Protein AF-G2MRZ8-F1 (afdb_monomer)

Solvent-accessible surface area (backbone atoms only — not comparable to full-atom values): 4784 Å² total; per-residue (Å²): 133,85,89,72,60,65,68,59,53,51,53,52,54,50,53,55,49,52,53,52,62,69,68,48,82,78,76,66,79,69,68,94,62,85,76,53,74,69,58,49,53,53,49,54,52,51,52,50,52,51,52,55,49,35,39,74,72,61,22,34,45,80,79,49,102,89,38,74,44,77,42,66,92,65,65,122

Foldseek 3Di:
DDDDDPVVVVVVVVVVVVVVVVPPPPPPPPPPDDDDPVRVVVVVVVVVVVVVVCVVLVQWDDPDPPDIDGDVVSVD

Structure (mmCIF, N/CA/C/O backbone):
data_AF-G2MRZ8-F1
#
_entry.id   AF-G2MRZ8-F1
#
loop_
_atom_site.group_PDB
_atom_site.id
_atom_site.type_symbol
_atom_site.label_atom_id
_atom_site.label_alt_id
_atom_site.label_comp_id
_atom_site.label_asym_id
_atom_site.label_entity_id
_atom_site.label_seq_id
_atom_site.pdbx_PDB_ins_code
_atom_site.Cartn_x
_atom_site.Cartn_y
_atom_site.Cartn_z
_atom_site.occupancy
_atom_site.B_iso_or_equiv
_atom_site.auth_seq_id
_atom_site.auth_comp_id
_atom_site.auth_asym_id
_atom_site.auth_atom_id
_atom_site.pdbx_PDB_model_num
ATOM 1 N N . MET A 1 1 ? -23.584 -30.489 21.013 1.00 50.56 1 MET A N 1
ATOM 2 C CA . MET A 1 1 ? -22.655 -30.107 19.922 1.00 50.56 1 MET A CA 1
ATOM 3 C C . MET A 1 1 ? -22.757 -31.131 18.803 1.00 50.56 1 MET A C 1
ATOM 5 O O . MET A 1 1 ? -22.572 -32.310 19.076 1.00 50.56 1 MET A O 1
ATOM 9 N N . ARG A 1 2 ? -23.083 -30.720 17.571 1.00 66.81 2 ARG A N 1
ATOM 10 C CA . ARG A 1 2 ? -23.019 -31.628 16.411 1.00 66.81 2 ARG A CA 1
ATOM 11 C C . ARG A 1 2 ? -21.545 -31.920 16.106 1.00 66.81 2 ARG A C 1
ATOM 13 O O . ARG A 1 2 ? -20.760 -30.982 16.003 1.00 66.81 2 ARG A O 1
ATOM 20 N N . LYS A 1 3 ? -21.167 -33.198 15.998 1.00 69.44 3 LYS A N 1
ATOM 21 C CA . LYS A 1 3 ? -19.833 -33.596 15.524 1.00 69.44 3 LYS A CA 1
ATOM 22 C C . LYS A 1 3 ? -19.768 -33.284 14.031 1.00 69.44 3 LYS A C 1
ATOM 24 O O . LYS A 1 3 ? -20.516 -33.870 13.258 1.00 69.44 3 LYS A O 1
ATOM 29 N N . VAL A 1 4 ? -18.926 -32.332 13.647 1.00 70.88 4 VAL A N 1
ATOM 30 C CA . VAL A 1 4 ? -18.700 -31.985 12.241 1.00 70.88 4 VAL A CA 1
ATOM 31 C C . VAL A 1 4 ? -17.459 -32.733 11.772 1.00 70.88 4 VAL A C 1
ATOM 33 O O . VAL A 1 4 ? -16.419 -32.667 12.427 1.00 70.88 4 VAL A O 1
ATOM 36 N N . ASN A 1 5 ? -17.566 -33.457 10.657 1.00 81.06 5 ASN A N 1
ATOM 37 C CA . ASN A 1 5 ? -16.414 -34.094 10.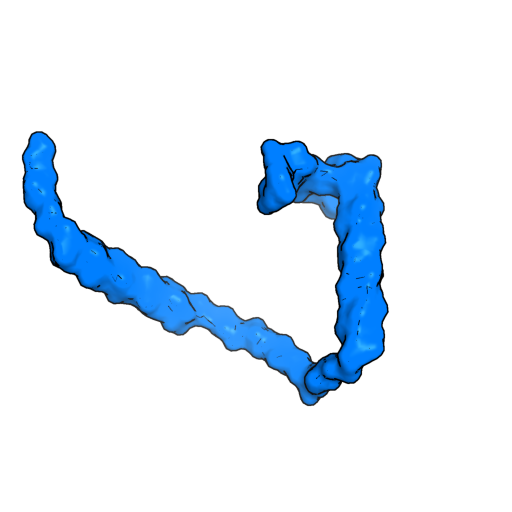033 1.00 81.06 5 ASN A CA 1
ATOM 38 C C . ASN A 1 5 ? -15.499 -33.004 9.451 1.00 81.06 5 ASN A C 1
ATOM 40 O O . ASN A 1 5 ? -15.871 -32.288 8.521 1.00 81.06 5 ASN A O 1
ATOM 44 N N . PHE A 1 6 ? -14.307 -32.859 10.031 1.00 76.12 6 PHE A N 1
ATOM 45 C CA . PHE A 1 6 ? -13.349 -31.805 9.695 1.00 76.12 6 PHE A CA 1
ATOM 46 C C . PHE A 1 6 ? -12.970 -31.796 8.209 1.00 76.12 6 PHE A C 1
ATOM 48 O O . PHE A 1 6 ? -12.889 -30.732 7.594 1.00 76.12 6 PHE A O 1
ATOM 55 N N . TYR A 1 7 ? -12.790 -32.977 7.615 1.00 78.94 7 TYR A N 1
ATOM 56 C CA . TYR A 1 7 ? -12.413 -33.103 6.208 1.00 78.94 7 TYR A CA 1
ATOM 57 C C . TYR A 1 7 ? -13.540 -32.663 5.274 1.00 78.94 7 TYR A C 1
ATOM 59 O O . TYR A 1 7 ? -13.302 -31.955 4.298 1.00 78.94 7 TYR A O 1
ATOM 67 N N . GLU A 1 8 ? -14.777 -33.019 5.611 1.00 79.75 8 GLU A N 1
ATOM 68 C CA . GLU A 1 8 ? -15.967 -32.623 4.858 1.00 79.75 8 GLU A CA 1
ATOM 69 C C . GLU A 1 8 ? -16.190 -31.104 4.927 1.00 79.75 8 GLU A C 1
ATOM 71 O O . GLU A 1 8 ? -16.430 -30.452 3.910 1.00 79.75 8 GLU A O 1
A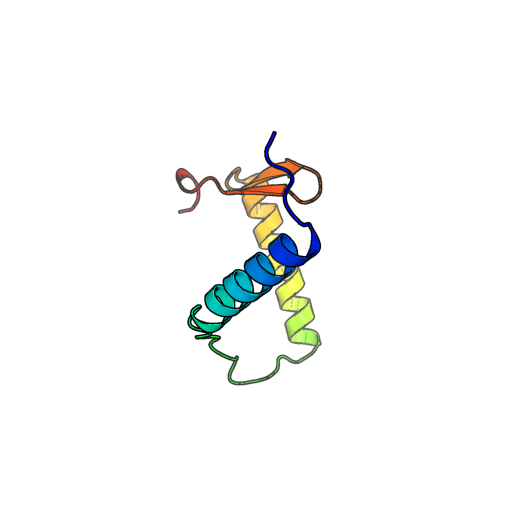TOM 76 N N . TYR A 1 9 ? -15.992 -30.515 6.109 1.00 76.50 9 TYR A N 1
ATOM 77 C CA . TYR A 1 9 ? -16.047 -29.069 6.320 1.00 76.50 9 TYR A CA 1
ATOM 78 C C . TYR A 1 9 ? -14.987 -28.308 5.508 1.00 76.50 9 TYR A C 1
ATOM 80 O O . TYR A 1 9 ? -15.302 -27.306 4.857 1.00 76.50 9 TYR A O 1
ATOM 88 N N . ILE A 1 10 ? -13.736 -28.785 5.504 1.00 77.56 10 ILE A N 1
ATOM 89 C CA . ILE A 1 10 ? -12.658 -28.166 4.719 1.00 77.56 10 ILE A CA 1
ATOM 90 C C . ILE A 1 10 ? -12.927 -28.274 3.219 1.00 77.56 10 ILE A C 1
ATOM 92 O O . ILE A 1 10 ? -12.718 -27.302 2.495 1.00 77.56 10 ILE A O 1
ATOM 96 N N . ASN A 1 11 ? -13.394 -29.424 2.737 1.00 77.69 11 ASN A N 1
ATOM 97 C CA . ASN A 1 11 ? -13.659 -29.608 1.312 1.00 77.69 11 ASN A CA 1
ATOM 98 C C . ASN A 1 11 ? -14.799 -28.704 0.834 1.00 77.69 11 ASN A C 1
ATOM 100 O O . ASN A 1 11 ? -14.673 -28.052 -0.205 1.00 77.69 11 ASN A O 1
ATOM 104 N N . LYS A 1 12 ? -15.859 -28.571 1.639 1.00 76.81 12 LYS A N 1
ATOM 105 C CA . LYS A 1 12 ? -16.966 -27.659 1.348 1.00 76.81 12 LYS A CA 1
ATOM 106 C C . LYS A 1 12 ? -16.499 -26.202 1.293 1.00 76.81 12 LYS A C 1
ATOM 108 O O . LYS A 1 12 ? -16.689 -25.531 0.282 1.00 76.81 12 LYS A O 1
ATOM 113 N N . THR A 1 13 ? -15.774 -25.746 2.314 1.00 70.06 13 THR A N 1
ATOM 114 C CA . THR A 1 13 ? -15.271 -24.361 2.368 1.00 70.06 13 THR A CA 1
ATOM 115 C C . THR A 1 13 ? -14.232 -24.041 1.292 1.00 70.06 13 THR A C 1
ATOM 117 O O . THR A 1 13 ? -14.174 -22.903 0.830 1.00 70.06 13 THR A O 1
ATOM 120 N N . LYS A 1 14 ? -13.414 -25.009 0.853 1.00 69.12 14 LYS A N 1
ATOM 121 C CA . LYS A 1 14 ? -12.503 -24.822 -0.290 1.00 69.12 14 LYS A CA 1
ATOM 122 C C . LYS A 1 14 ? -13.270 -24.568 -1.588 1.00 69.12 14 LYS A C 1
ATOM 124 O O . LYS A 1 14 ? -12.961 -23.599 -2.276 1.00 69.12 14 LYS A O 1
ATOM 129 N N . SER A 1 15 ? -14.289 -25.379 -1.875 1.00 71.94 15 SER A N 1
ATOM 130 C CA . SER A 1 15 ? -15.101 -25.235 -3.092 1.00 71.94 15 SER A CA 1
ATOM 131 C C . SER A 1 15 ? -15.873 -23.909 -3.136 1.00 71.94 15 SER A C 1
ATOM 133 O O . SER A 1 15 ? -15.891 -23.229 -4.160 1.00 71.94 15 SER A O 1
ATOM 135 N N . GLU A 1 16 ? -16.431 -23.485 -1.998 1.00 69.69 16 GLU A N 1
ATOM 136 C CA . GLU A 1 16 ? -17.137 -22.207 -1.863 1.00 69.69 16 GLU A CA 1
ATOM 137 C C . GLU A 1 16 ? -16.189 -21.021 -2.082 1.00 69.69 16 GLU A C 1
ATOM 139 O O . GLU A 1 16 ? -16.529 -20.072 -2.787 1.00 69.69 16 GLU A O 1
ATOM 144 N N . LYS A 1 17 ? -14.964 -21.089 -1.544 1.00 67.56 17 LYS A N 1
ATOM 145 C CA . LYS A 1 17 ? -13.941 -20.063 -1.777 1.00 67.56 17 LYS A CA 1
ATOM 146 C C . LYS A 1 17 ? -13.522 -19.999 -3.241 1.00 67.56 17 LYS A C 1
ATOM 148 O O . LYS A 1 17 ? -13.450 -18.905 -3.788 1.00 67.56 17 LYS A O 1
ATOM 153 N N . GLU A 1 18 ? -13.272 -21.134 -3.891 1.00 67.81 18 GLU A N 1
ATOM 154 C CA . GLU A 1 18 ? -12.932 -21.169 -5.321 1.00 67.81 18 GLU A CA 1
ATOM 155 C C . GLU A 1 18 ? -14.030 -20.564 -6.201 1.00 67.81 18 GLU A C 1
ATOM 157 O O . GLU A 1 18 ? -13.722 -19.828 -7.137 1.00 67.81 18 GLU A O 1
ATOM 162 N N . LEU A 1 19 ? -15.302 -20.823 -5.884 1.00 63.72 19 LEU A N 1
ATOM 163 C CA . LEU A 1 19 ? -16.449 -20.212 -6.562 1.00 63.72 19 LEU A CA 1
ATOM 164 C C . LEU A 1 19 ? -16.470 -18.690 -6.390 1.00 63.72 19 LEU A C 1
ATOM 166 O O . LEU A 1 19 ? -16.661 -17.966 -7.366 1.00 63.72 19 LEU A O 1
ATOM 170 N N . ILE A 1 20 ? -16.214 -18.196 -5.176 1.00 65.50 20 ILE A N 1
ATOM 171 C CA . ILE A 1 20 ? -16.114 -16.756 -4.908 1.00 65.50 20 ILE A CA 1
ATOM 172 C C . ILE A 1 20 ? -14.966 -16.144 -5.722 1.00 65.50 20 ILE A C 1
ATOM 174 O O . ILE A 1 20 ? -15.168 -15.134 -6.387 1.00 65.50 20 ILE A O 1
ATOM 178 N N . TYR A 1 21 ? -13.786 -16.771 -5.745 1.00 61.91 21 TYR A N 1
ATOM 179 C CA . TYR A 1 21 ? -12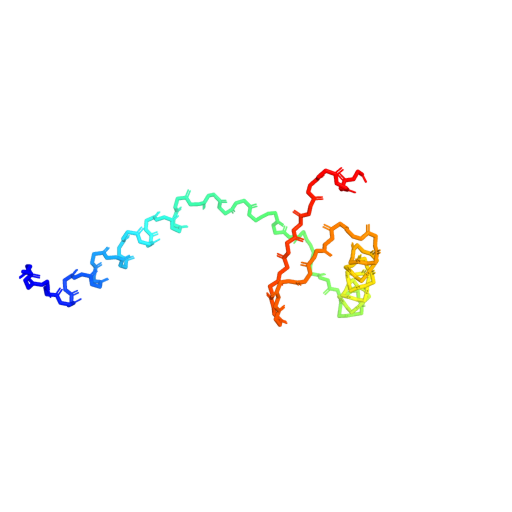.633 -16.257 -6.493 1.00 61.91 21 TYR A CA 1
ATOM 180 C C . TYR A 1 21 ? -12.813 -16.294 -8.015 1.00 61.91 21 TYR A C 1
ATOM 182 O O . TYR A 1 21 ? -12.302 -15.405 -8.693 1.00 61.91 21 TYR A O 1
ATOM 190 N N . LYS A 1 22 ? -13.540 -17.279 -8.559 1.00 62.59 22 LYS A N 1
ATOM 191 C CA . LYS A 1 22 ? -13.877 -17.338 -9.993 1.00 62.59 22 LYS A CA 1
ATOM 192 C C . LYS A 1 22 ? -14.864 -16.249 -10.415 1.00 62.59 22 LYS A C 1
ATOM 194 O O . LYS A 1 22 ? -14.773 -15.764 -11.536 1.00 62.59 22 LYS A O 1
ATOM 199 N N . ASN A 1 23 ? -15.781 -15.874 -9.524 1.00 63.66 23 ASN A N 1
ATOM 200 C CA . ASN A 1 23 ? -16.841 -14.906 -9.808 1.00 63.66 23 ASN A CA 1
ATOM 201 C C . ASN A 1 23 ? -16.459 -13.457 -9.487 1.00 63.66 23 ASN A C 1
ATOM 203 O O . ASN A 1 23 ? -17.234 -12.551 -9.781 1.00 63.66 23 ASN A O 1
ATOM 207 N N . ILE A 1 24 ? -15.287 -13.213 -8.893 1.00 64.44 24 ILE A N 1
ATOM 208 C CA . ILE A 1 24 ? -14.745 -11.858 -8.795 1.00 64.44 24 ILE A CA 1
ATOM 209 C C . ILE A 1 24 ? -14.277 -11.468 -10.201 1.00 64.44 24 ILE A C 1
ATOM 211 O O . ILE A 1 24 ? -13.340 -12.097 -10.705 1.00 64.44 24 ILE A O 1
ATOM 215 N N . PRO A 1 25 ? -14.887 -10.457 -10.848 1.00 57.88 25 PRO A N 1
ATOM 216 C CA . PRO A 1 25 ? -14.409 -9.976 -12.131 1.00 57.88 25 PRO A CA 1
ATOM 217 C C . PRO A 1 25 ? -12.972 -9.493 -11.945 1.00 57.88 25 PRO A C 1
ATOM 219 O O . PRO A 1 25 ? -12.701 -8.456 -11.341 1.00 57.88 25 PRO A O 1
ATOM 222 N N . ASN A 1 26 ? -12.026 -10.286 -12.444 1.00 56.75 26 ASN A N 1
ATOM 223 C CA . ASN A 1 26 ? -10.623 -9.916 -12.562 1.00 56.75 26 ASN A CA 1
ATOM 224 C C . ASN A 1 26 ? -10.488 -8.940 -13.739 1.00 56.75 26 ASN A C 1
ATOM 226 O O . ASN A 1 26 ? -9.726 -9.173 -14.672 1.00 56.75 26 ASN A O 1
ATOM 230 N N . GLU A 1 27 ? -11.185 -7.805 -13.690 1.00 58.84 27 GLU A N 1
ATOM 231 C CA . GLU A 1 27 ? -10.805 -6.627 -14.468 1.00 58.84 27 GLU A CA 1
ATOM 232 C C . GLU A 1 27 ? -9.557 -6.017 -13.824 1.00 58.84 27 GLU A C 1
ATOM 234 O O . GLU A 1 27 ? -9.511 -4.870 -13.381 1.00 58.84 27 GLU A O 1
ATOM 239 N N . LYS A 1 28 ? -8.488 -6.813 -13.742 1.00 58.16 28 LYS A N 1
ATOM 240 C CA . LYS A 1 28 ? -7.164 -6.239 -13.618 1.00 58.16 28 LYS A CA 1
ATOM 241 C C . LYS A 1 28 ? -6.961 -5.512 -14.933 1.00 58.16 28 LYS A C 1
ATOM 243 O O . LYS A 1 28 ? -6.744 -6.142 -15.964 1.00 58.16 28 LYS A O 1
ATOM 248 N N . THR A 1 29 ? -7.027 -4.188 -14.899 1.00 55.19 29 THR A N 1
ATOM 249 C CA . THR A 1 29 ? -6.381 -3.347 -15.901 1.00 55.19 29 THR A CA 1
ATOM 250 C C . THR A 1 29 ? -4.885 -3.644 -15.815 1.00 55.19 29 THR A C 1
ATOM 252 O O . THR A 1 29 ? -4.115 -2.966 -15.137 1.00 55.19 29 THR A O 1
ATOM 255 N N . ILE A 1 30 ? -4.477 -4.758 -16.429 1.00 57.97 30 ILE A N 1
ATOM 256 C CA . ILE A 1 30 ? -3.082 -5.145 -16.569 1.00 57.97 30 ILE A CA 1
ATOM 257 C C . ILE A 1 30 ? -2.420 -3.947 -17.240 1.00 57.97 30 ILE A C 1
ATOM 259 O O . ILE A 1 30 ? -2.853 -3.491 -18.301 1.00 57.97 30 ILE A O 1
ATOM 263 N N . ARG A 1 31 ? -1.433 -3.360 -16.557 1.00 58.81 31 ARG A N 1
ATOM 264 C CA . ARG A 1 31 ? -0.723 -2.188 -17.067 1.00 58.81 31 ARG A CA 1
ATOM 265 C C . ARG A 1 31 ? -0.199 -2.525 -18.462 1.00 58.81 31 ARG A C 1
ATOM 267 O O . ARG A 1 31 ? 0.414 -3.571 -18.644 1.00 58.81 31 ARG A O 1
ATOM 274 N N . LYS A 1 32 ? -0.415 -1.629 -19.433 1.00 65.31 32 LYS A N 1
ATOM 275 C CA . LYS A 1 32 ? -0.011 -1.839 -20.837 1.00 65.31 32 LYS A CA 1
ATOM 276 C C . LYS A 1 32 ? 1.505 -2.041 -21.016 1.00 65.31 32 LYS A C 1
ATOM 278 O O . LYS A 1 32 ? 1.923 -2.540 -22.052 1.00 65.31 32 LYS A O 1
ATOM 283 N N . ARG A 1 33 ? 2.319 -1.653 -20.025 1.00 72.06 33 ARG A N 1
ATOM 284 C CA . ARG A 1 33 ? 3.780 -1.786 -20.011 1.00 72.06 33 ARG A CA 1
ATOM 285 C C . ARG A 1 33 ? 4.258 -2.201 -18.614 1.00 72.06 33 ARG 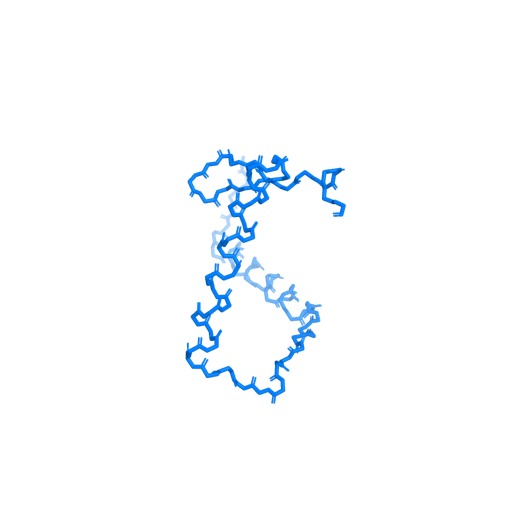A C 1
ATOM 287 O O . ARG A 1 33 ? 3.696 -1.748 -17.611 1.00 72.06 33 ARG A O 1
ATOM 294 N N . LEU A 1 34 ? 5.290 -3.044 -18.559 1.00 73.25 34 LEU A N 1
AT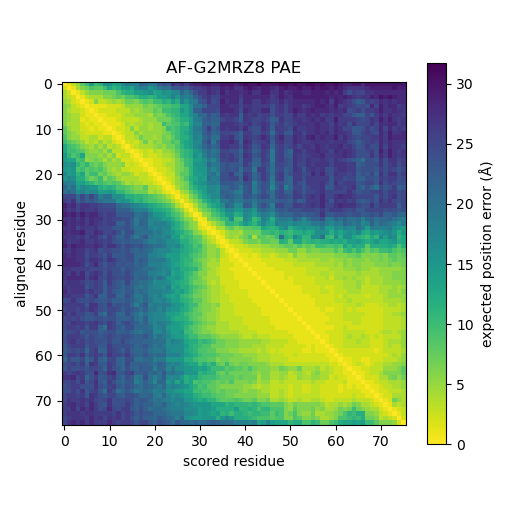OM 295 C CA . LEU A 1 34 ? 6.060 -3.303 -17.339 1.00 73.25 34 LEU A CA 1
ATOM 296 C C . LEU A 1 34 ? 6.798 -2.021 -16.924 1.00 73.25 34 LEU A C 1
ATOM 298 O O . LEU A 1 34 ? 7.278 -1.283 -17.783 1.00 73.25 34 LEU A O 1
ATOM 302 N N . ARG A 1 35 ? 6.849 -1.736 -15.621 1.00 73.00 35 ARG A N 1
ATOM 303 C CA . ARG A 1 35 ? 7.640 -0.611 -15.106 1.00 73.00 35 ARG A CA 1
ATOM 304 C C . ARG A 1 35 ? 9.111 -0.990 -15.109 1.00 73.00 35 ARG A C 1
ATOM 306 O O . ARG A 1 35 ? 9.442 -2.135 -14.802 1.00 73.00 35 ARG A O 1
ATOM 313 N N . ASP A 1 36 ? 9.961 -0.020 -15.410 1.00 81.56 36 ASP A N 1
ATOM 314 C CA . ASP A 1 36 ? 11.395 -0.167 -15.194 1.00 81.56 36 ASP A CA 1
ATOM 315 C C . ASP A 1 36 ? 11.682 -0.116 -13.678 1.00 81.56 36 ASP A C 1
ATOM 317 O O . ASP A 1 36 ? 10.947 0.516 -12.912 1.00 81.56 36 ASP A O 1
ATOM 321 N N . SER A 1 37 ? 12.727 -0.805 -13.211 1.00 79.44 37 SER A N 1
ATOM 322 C CA . SER A 1 37 ? 13.010 -0.965 -11.770 1.00 79.44 37 SER A CA 1
ATOM 323 C C . SER A 1 37 ? 13.197 0.370 -11.034 1.00 79.44 37 SER A C 1
ATOM 325 O O . SER A 1 37 ? 12.798 0.509 -9.878 1.00 79.44 37 SER A O 1
ATOM 327 N N . SER A 1 38 ? 13.737 1.378 -11.721 1.00 82.62 38 SER A N 1
ATOM 328 C CA . SER A 1 38 ? 13.878 2.747 -11.217 1.00 82.62 38 SER A CA 1
ATOM 329 C C . SER A 1 38 ? 12.529 3.449 -11.028 1.00 82.62 38 SER A C 1
ATOM 331 O O . SER A 1 38 ? 12.312 4.114 -10.014 1.00 82.62 38 SER A O 1
ATOM 333 N N . GLU A 1 39 ? 11.595 3.282 -11.968 1.00 81.88 39 GLU A N 1
ATOM 334 C CA . GLU A 1 39 ? 10.240 3.829 -11.852 1.00 81.88 39 GLU A CA 1
ATOM 335 C C . GLU A 1 39 ? 9.487 3.194 -10.683 1.00 81.88 39 GLU A C 1
ATOM 337 O O . GLU A 1 39 ? 8.754 3.872 -9.960 1.00 81.88 39 GLU A O 1
ATOM 342 N N . GLU A 1 40 ? 9.667 1.890 -10.478 1.00 85.88 40 GLU A N 1
ATOM 343 C CA . GLU A 1 40 ? 9.045 1.171 -9.372 1.00 85.88 40 GLU A CA 1
ATOM 344 C C . GLU A 1 40 ? 9.547 1.670 -8.013 1.00 85.88 40 GLU A C 1
ATOM 346 O O . GLU A 1 40 ? 8.736 1.945 -7.124 1.00 85.88 40 GLU A O 1
ATOM 351 N N . GLU A 1 41 ? 10.855 1.893 -7.874 1.00 89.19 41 GLU A N 1
ATOM 352 C CA . GLU A 1 41 ? 11.443 2.439 -6.650 1.00 89.19 41 GLU A CA 1
ATOM 353 C C . GLU A 1 41 ? 10.935 3.860 -6.347 1.00 89.19 41 GLU A C 1
ATOM 355 O O . GLU A 1 41 ? 10.579 4.173 -5.206 1.00 89.19 41 GLU A O 1
ATOM 360 N N . ILE A 1 42 ? 10.850 4.721 -7.368 1.00 91.94 42 ILE A N 1
ATOM 361 C CA . ILE A 1 42 ? 10.313 6.084 -7.228 1.00 91.94 42 ILE A CA 1
ATOM 362 C C . ILE A 1 42 ? 8.855 6.040 -6.766 1.00 91.94 42 ILE A C 1
ATOM 364 O O . ILE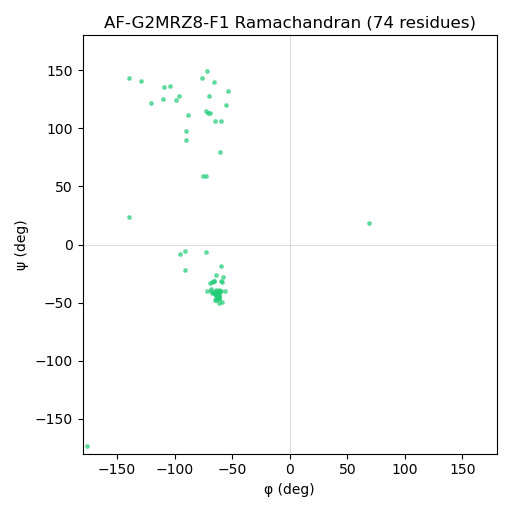 A 1 42 ? 8.462 6.779 -5.862 1.00 91.94 42 ILE A O 1
ATOM 368 N N . LEU A 1 43 ? 8.045 5.159 -7.351 1.00 88.12 43 LEU A N 1
ATOM 369 C CA . LEU A 1 43 ? 6.625 5.056 -7.024 1.00 88.12 43 LEU A CA 1
ATOM 370 C C . LEU A 1 43 ? 6.404 4.520 -5.611 1.00 88.12 43 LEU A C 1
ATOM 372 O O . LEU A 1 43 ? 5.560 5.056 -4.897 1.00 88.12 43 LEU A O 1
ATOM 376 N N . LEU A 1 44 ? 7.213 3.558 -5.165 1.00 91.56 44 LEU A N 1
ATOM 377 C CA . LEU A 1 44 ? 7.190 3.088 -3.779 1.00 91.56 44 LEU A CA 1
ATOM 378 C C . LEU A 1 44 ? 7.550 4.204 -2.789 1.00 91.56 44 LEU A C 1
ATOM 380 O O . LEU A 1 44 ? 6.899 4.338 -1.750 1.00 91.56 44 LEU A O 1
ATOM 384 N N . LYS A 1 45 ? 8.544 5.043 -3.113 1.00 94.81 45 LYS A N 1
ATOM 385 C CA . LYS A 1 45 ? 8.893 6.218 -2.294 1.00 94.81 45 LYS A CA 1
ATOM 386 C C . LYS A 1 45 ? 7.735 7.211 -2.224 1.00 94.81 45 LYS A C 1
ATOM 388 O O . LYS A 1 45 ? 7.385 7.656 -1.133 1.00 94.81 45 LYS A O 1
ATOM 393 N N . LEU A 1 46 ? 7.113 7.521 -3.361 1.00 95.38 46 LEU A N 1
ATOM 394 C CA . LEU A 1 46 ? 5.967 8.430 -3.418 1.00 95.38 46 LEU A CA 1
ATOM 395 C C . LEU A 1 46 ? 4.773 7.898 -2.622 1.00 95.38 46 LEU A C 1
ATOM 397 O O . LEU A 1 46 ? 4.159 8.653 -1.869 1.00 95.38 46 LEU A O 1
ATOM 401 N N . ASP A 1 47 ? 4.463 6.609 -2.745 1.00 94.94 47 ASP A N 1
ATOM 402 C CA . ASP A 1 47 ? 3.363 5.988 -2.009 1.00 94.94 47 ASP A CA 1
ATOM 403 C C . ASP A 1 47 ? 3.630 5.995 -0.500 1.00 94.94 47 ASP A C 1
ATOM 405 O O . ASP A 1 47 ? 2.740 6.353 0.274 1.00 94.94 47 ASP A O 1
ATOM 409 N N . LYS A 1 48 ? 4.871 5.720 -0.075 1.00 95.31 48 LYS A N 1
ATOM 410 C CA . LYS A 1 48 ? 5.278 5.851 1.330 1.00 95.31 48 LYS A CA 1
ATOM 411 C C . LYS A 1 48 ? 5.078 7.280 1.843 1.00 95.31 48 LYS A C 1
ATOM 413 O O . LYS A 1 48 ? 4.449 7.468 2.882 1.00 95.31 48 LYS A O 1
ATOM 418 N N . MET A 1 49 ? 5.550 8.286 1.105 1.00 95.75 49 MET A N 1
ATOM 419 C CA . MET A 1 49 ? 5.403 9.694 1.495 1.00 95.75 49 MET A CA 1
ATOM 420 C C . MET A 1 49 ? 3.935 10.121 1.588 1.00 95.75 49 MET A C 1
ATOM 422 O O . MET A 1 49 ? 3.547 10.810 2.533 1.00 95.75 49 MET A O 1
ATOM 426 N N . ARG A 1 50 ? 3.095 9.703 0.632 1.00 94.44 50 ARG A N 1
ATOM 427 C CA . ARG A 1 50 ? 1.649 9.969 0.682 1.00 94.44 50 ARG A CA 1
ATOM 428 C C . ARG A 1 50 ? 1.015 9.322 1.904 1.00 94.44 50 ARG A C 1
ATOM 430 O O . ARG A 1 50 ? 0.230 9.972 2.583 1.00 94.44 50 ARG A O 1
ATOM 437 N N . PHE A 1 51 ? 1.358 8.072 2.192 1.00 93.50 51 PHE A N 1
ATOM 438 C CA . PHE A 1 51 ? 0.810 7.345 3.330 1.00 93.50 51 PHE A CA 1
ATOM 439 C C . PHE A 1 51 ? 1.177 8.008 4.663 1.00 93.50 51 PHE A C 1
ATOM 441 O O . PHE A 1 51 ? 0.305 8.252 5.493 1.00 93.50 51 PHE A O 1
ATOM 448 N N . GLU A 1 52 ? 2.444 8.388 4.839 1.00 94.12 52 GLU A N 1
ATOM 449 C CA . GLU A 1 52 ? 2.908 9.124 6.020 1.00 94.12 52 GLU A CA 1
ATOM 450 C C . GLU A 1 52 ? 2.208 10.479 6.171 1.00 94.12 52 GLU A C 1
ATOM 452 O O . GLU A 1 52 ? 1.826 10.862 7.278 1.00 94.12 52 GLU A O 1
ATOM 457 N N . ARG A 1 53 ? 1.995 11.196 5.062 1.00 95.25 53 ARG A N 1
ATOM 458 C CA . ARG A 1 53 ? 1.238 12.452 5.055 1.00 95.25 53 ARG A CA 1
ATOM 459 C C . ARG A 1 53 ? -0.205 12.245 5.522 1.00 95.25 53 ARG A C 1
ATOM 461 O O . ARG A 1 53 ? -0.657 12.978 6.392 1.00 95.25 53 ARG A O 1
ATOM 468 N N . LEU A 1 54 ? -0.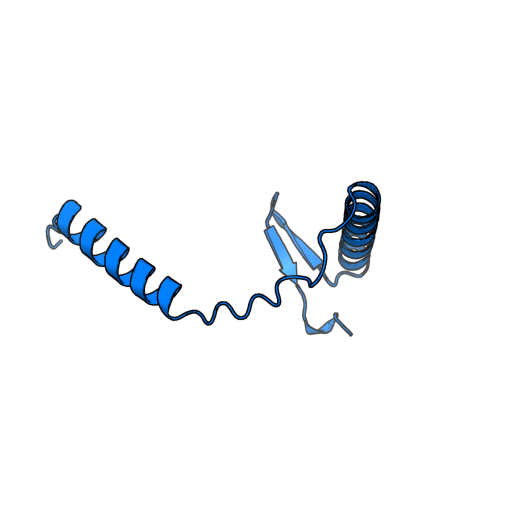895 11.224 5.016 1.00 92.88 54 LEU A N 1
ATOM 469 C CA . LEU A 1 54 ? -2.281 10.925 5.398 1.00 92.88 54 LEU A CA 1
ATOM 470 C C . LEU A 1 54 ? -2.417 10.495 6.865 1.00 92.88 54 LEU A C 1
ATOM 472 O O . LEU A 1 54 ? -3.433 10.785 7.499 1.00 92.88 54 LEU A O 1
ATOM 476 N N . ILE A 1 55 ? -1.396 9.840 7.424 1.00 93.75 55 ILE A N 1
ATOM 477 C CA . ILE A 1 55 ? -1.326 9.573 8.866 1.00 93.75 55 ILE A CA 1
ATOM 478 C C . ILE A 1 55 ? -1.209 10.890 9.642 1.00 93.75 55 ILE A C 1
ATOM 480 O O . ILE A 1 55 ? -1.957 11.106 10.593 1.00 93.75 55 ILE A O 1
ATOM 484 N N . LYS A 1 56 ? -0.311 11.796 9.226 1.00 92.44 56 LYS A N 1
ATOM 485 C CA . LYS A 1 56 ? -0.139 13.112 9.873 1.00 92.44 56 LYS A CA 1
ATOM 486 C C . LYS A 1 56 ? -1.397 13.977 9.801 1.00 92.44 56 LYS A C 1
ATOM 488 O O . LYS A 1 56 ? -1.727 14.647 10.771 1.00 92.44 56 LYS A O 1
ATOM 493 N N . GLU A 1 57 ? -2.105 13.942 8.677 1.00 91.94 57 GLU A N 1
ATOM 494 C CA . GLU A 1 57 ? -3.374 14.652 8.468 1.00 91.94 57 GLU A CA 1
ATOM 495 C C . GLU A 1 57 ? -4.547 14.007 9.240 1.00 91.94 57 GLU A C 1
ATOM 497 O O . GLU A 1 57 ? -5.651 14.548 9.274 1.00 91.94 57 GLU A O 1
ATOM 502 N N . GLY A 1 58 ? -4.335 12.850 9.882 1.00 90.62 58 GLY A N 1
ATOM 503 C CA . GLY A 1 58 ? -5.366 12.137 10.637 1.00 90.62 58 GLY A CA 1
ATOM 504 C C . GLY A 1 58 ? -6.463 11.536 9.756 1.00 90.62 58 GLY A C 1
ATOM 505 O O . GLY A 1 58 ? -7.554 11.243 10.250 1.00 90.62 58 GLY A O 1
ATOM 506 N N . VAL A 1 59 ? -6.190 11.377 8.457 1.00 92.94 59 VAL A N 1
ATOM 507 C CA . VAL A 1 59 ? -7.014 10.599 7.524 1.00 92.94 59 VAL A CA 1
ATOM 508 C C . VAL A 1 59 ? -6.847 9.112 7.823 1.00 92.94 59 VAL A C 1
ATOM 510 O O . VAL A 1 59 ? -7.818 8.360 7.780 1.00 92.94 59 VAL A O 1
ATOM 513 N N . ILE A 1 60 ? -5.617 8.684 8.122 1.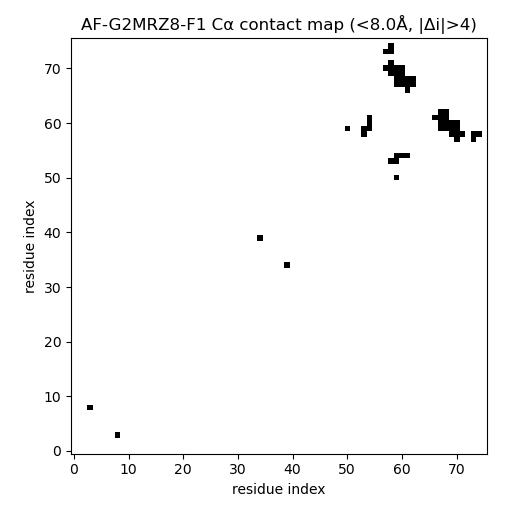00 93.81 60 ILE A N 1
ATOM 514 C CA . ILE A 1 60 ? -5.294 7.296 8.448 1.00 93.81 60 ILE A CA 1
ATOM 515 C C . ILE A 1 60 ? -4.936 7.186 9.927 1.00 93.81 60 ILE A C 1
ATOM 517 O O . ILE A 1 60 ? -4.013 7.841 10.401 1.00 93.81 60 ILE A O 1
ATOM 521 N N . GLU A 1 61 ? -5.622 6.299 10.641 1.00 92.75 61 GLU A N 1
ATOM 522 C CA . GLU A 1 61 ? -5.327 5.962 12.034 1.00 92.75 61 GLU A CA 1
ATOM 523 C C . GLU A 1 61 ? -4.630 4.601 12.126 1.00 92.75 61 GLU A C 1
ATOM 525 O O . GLU A 1 61 ? -5.035 3.630 11.480 1.00 92.75 61 GLU A O 1
ATOM 530 N N . ILE A 1 62 ? -3.589 4.506 12.954 1.00 92.38 62 ILE A N 1
ATOM 531 C CA . ILE A 1 62 ? -2.862 3.256 13.200 1.00 92.38 62 ILE A CA 1
ATOM 532 C C . ILE A 1 62 ? -3.551 2.512 14.351 1.00 92.38 62 ILE A C 1
ATOM 534 O O . ILE A 1 62 ? -3.485 2.944 15.496 1.00 92.38 62 ILE A O 1
ATOM 538 N N . ILE A 1 63 ? -4.192 1.378 14.058 1.00 94.38 63 ILE A N 1
ATOM 539 C CA . ILE A 1 63 ? -4.844 0.518 15.067 1.00 94.38 63 ILE A CA 1
ATOM 540 C C . ILE A 1 63 ? -3.869 -0.551 15.595 1.00 94.38 63 ILE A C 1
ATOM 542 O O . ILE A 1 63 ? -4.057 -1.113 16.671 1.00 94.38 63 ILE A O 1
ATOM 546 N N . GLY A 1 64 ? -2.823 -0.876 14.833 1.00 91.31 64 GLY A N 1
ATOM 547 C CA . GLY A 1 64 ? -1.829 -1.871 15.224 1.00 91.31 64 GLY A CA 1
ATOM 548 C C . GLY A 1 64 ? -0.677 -1.994 14.223 1.00 91.31 64 GLY A C 1
ATOM 549 O O . GLY A 1 64 ? -0.641 -1.256 13.241 1.00 91.31 64 GLY A O 1
ATOM 550 N N . PRO A 1 65 ? 0.235 -2.970 14.403 1.00 88.44 65 PRO A N 1
ATOM 551 C CA . PRO A 1 65 ? 1.520 -3.031 13.688 1.00 88.44 65 PRO A CA 1
ATOM 552 C C . PRO A 1 65 ? 1.416 -3.062 12.157 1.00 88.44 65 PRO A C 1
ATOM 554 O O . PRO A 1 65 ? 2.330 -2.648 11.454 1.00 88.44 65 PRO A O 1
ATOM 557 N N . ARG A 1 66 ? 0.305 -3.594 11.639 1.00 90.56 66 ARG A N 1
ATOM 558 C CA . ARG A 1 66 ? -0.036 -3.658 10.208 1.00 90.56 66 ARG A CA 1
ATOM 559 C C . ARG A 1 66 ? -1.520 -3.363 9.968 1.00 90.56 66 ARG A C 1
ATOM 561 O O . ARG A 1 66 ? -2.105 -3.860 9.011 1.00 90.56 66 ARG A O 1
ATOM 568 N N . ARG A 1 67 ? -2.166 -2.652 10.899 1.00 91.06 67 ARG A N 1
ATOM 569 C CA . ARG A 1 67 ? -3.609 -2.376 10.863 1.00 91.06 67 ARG A CA 1
ATOM 570 C C . ARG A 1 67 ? -3.829 -0.876 10.840 1.00 91.06 67 ARG A C 1
ATOM 572 O O . ARG A 1 67 ? -3.426 -0.183 11.770 1.00 91.06 67 ARG A O 1
ATOM 579 N N . TYR A 1 68 ? -4.510 -0.419 9.801 1.00 92.81 68 TYR A N 1
ATOM 580 C CA . TYR A 1 68 ? -4.785 0.987 9.553 1.00 92.81 68 TYR A CA 1
ATOM 581 C C . TYR A 1 68 ? -6.279 1.170 9.294 1.00 92.81 68 TYR A C 1
ATOM 583 O O . TYR A 1 68 ? -6.896 0.327 8.639 1.00 92.81 68 TYR A O 1
ATOM 591 N N . LYS A 1 69 ? -6.853 2.255 9.807 1.00 92.75 69 LYS A N 1
ATOM 592 C CA . LYS A 1 69 ? -8.230 2.676 9.538 1.00 92.75 69 LYS A CA 1
ATOM 593 C C . LYS A 1 69 ? -8.203 3.924 8.681 1.00 92.75 69 LYS A C 1
ATOM 595 O O . LYS A 1 69 ? -7.442 4.836 8.977 1.00 92.75 69 LYS A O 1
ATOM 600 N N . ILE A 1 70 ? -9.043 3.975 7.657 1.00 91.94 70 ILE A N 1
ATOM 601 C CA . ILE A 1 70 ? -9.230 5.177 6.845 1.00 91.94 70 ILE A CA 1
ATOM 602 C C . ILE A 1 70 ? -10.493 5.885 7.336 1.00 91.94 70 ILE A C 1
ATOM 604 O O . ILE A 1 70 ? -11.570 5.290 7.357 1.00 91.94 70 ILE A O 1
ATOM 608 N N . ASN A 1 71 ? -10.360 7.154 7.708 1.00 89.19 71 ASN A N 1
ATOM 609 C CA . ASN A 1 71 ? -11.471 8.037 8.033 1.00 89.19 71 ASN A CA 1
ATOM 610 C C . ASN A 1 71 ? -11.930 8.754 6.759 1.00 89.19 71 ASN A C 1
ATOM 612 O O . ASN A 1 71 ? -11.353 9.762 6.351 1.00 89.19 71 ASN A O 1
ATOM 616 N N . VAL A 1 72 ? -12.979 8.219 6.132 1.00 80.75 72 VAL A N 1
ATOM 617 C CA . VAL A 1 72 ? -13.486 8.675 4.825 1.00 80.75 72 VAL A CA 1
ATOM 618 C C . VAL A 1 72 ? -13.920 10.146 4.849 1.00 80.75 72 VAL A C 1
ATOM 620 O O . VAL A 1 72 ? -13.728 10.857 3.874 1.00 80.75 72 VAL A O 1
ATOM 623 N N . GLU A 1 73 ? -14.413 10.643 5.984 1.00 78.94 73 GLU A N 1
ATOM 624 C CA . GLU A 1 73 ? -14.849 12.041 6.147 1.00 78.94 73 GLU A CA 1
ATOM 625 C C . GLU A 1 73 ? -13.713 13.066 6.004 1.00 78.94 73 GLU A C 1
ATOM 627 O O . GLU A 1 73 ? -13.948 14.220 5.644 1.00 78.94 73 GLU A O 1
ATOM 632 N N . ARG A 1 74 ? -12.474 12.650 6.289 1.00 72.50 74 ARG A N 1
ATOM 633 C CA . ARG A 1 74 ? -11.277 13.497 6.196 1.00 72.50 74 ARG A CA 1
ATOM 634 C C . ARG A 1 74 ? -10.549 13.343 4.862 1.00 72.50 74 ARG A C 1
ATOM 636 O O . ARG A 1 74 ? -9.623 14.101 4.595 1.00 72.50 74 ARG A O 1
ATOM 643 N N . TYR A 1 75 ? -10.956 12.381 4.036 1.00 71.19 75 TYR A N 1
ATOM 644 C CA . TYR A 1 75 ? -10.385 12.148 2.717 1.00 71.19 75 TYR A CA 1
ATOM 645 C C . TYR A 1 75 ? -11.159 12.975 1.685 1.00 71.19 75 TYR A C 1
ATOM 647 O O . TYR A 1 75 ? -12.186 12.534 1.173 1.00 71.19 75 TYR A O 1
ATOM 655 N N . LYS A 1 76 ? -10.700 14.206 1.446 1.00 61.97 76 LYS A N 1
ATOM 656 C CA . LYS A 1 76 ? -11.226 15.108 0.413 1.00 61.97 76 LYS A CA 1
ATOM 657 C C . LYS A 1 76 ? -10.237 15.262 -0.731 1.00 61.97 76 LYS A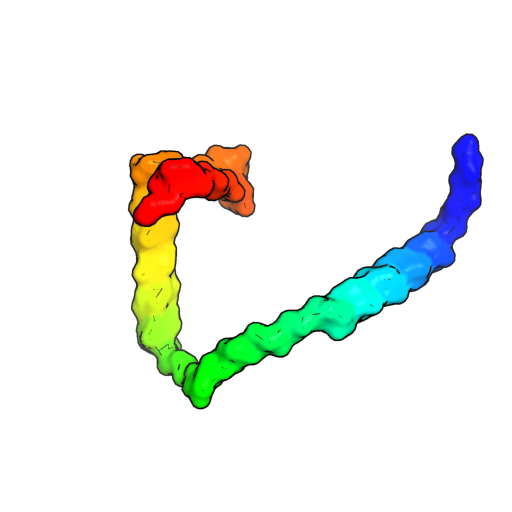 C 1
ATOM 659 O O . LYS A 1 76 ? -9.021 15.329 -0.441 1.00 61.97 76 LYS A O 1
#

pLDDT: mean 79.14, std 13.06, range [50.56, 95.75]

Sequence (76 aa):
MRKVNFYEYINKTKSEKELIYKNIPNEKTIRKRLRDSSEEEILLKLDKMRFERLIKEGVIEIIGPRRYKINVERYK

Organism: NCBI:txid697303

Secondary structure (DSSP, 8-state):
-----HHHHHHHHHHHHHHHHHHS-------SSPPPHHHHHHHHHHHHHHHHHHHHTTSEEEEETTEEEE-GGG--

Radius of gyration: 20.53 Å; Cα contacts (8 Å, |Δi|>4): 28; chains: 1; bounding box: 37×49×41 Å

Mean predicted aligned error: 14.35 Å